Protein AF-A0A1X0FUH2-F1 (afdb_monomer_lite)

pLDDT: mean 91.97, std 10.82, range [34.09, 98.62]

Organism: Mycobacterium mantenii (NCBI:txid560555)

Secondary structure (DSSP, 8-state):
--BGGGHHHHHHHSTT--S--B-SGGGG-SHHHHHHHHHHHTT-HHHHHHHHHHHHHHTTTTS-TT-HHHHHHHHHHHHHHHHHHHSS----PPPTTS----HHHHHHHHHHHHHHHHHHHHHTT----

Sequence (129 aa):
MPIDSFAYPLASTYPGAVTACWATGAGMGPQPSVAVMDAILAGDMDRAKRIPEEMALACETFLPPHAFPVFAHYNLQLERTRIQTAGYCSPGPIRPPYNVLPEDLADGARECGRRWAELVKKFRGRQVR

Structure (mmCIF, N/CA/C/O backbone):
data_AF-A0A1X0FUH2-F1
#
_entry.id   AF-A0A1X0FUH2-F1
#
loop_
_atom_site.group_PDB
_atom_site.id
_atom_site.type_symbol
_atom_site.label_atom_id
_atom_site.label_alt_id
_atom_site.label_comp_id
_atom_site.label_asym_id
_atom_site.label_entity_id
_atom_site.label_seq_id
_atom_site.pdbx_PDB_ins_code
_atom_site.Cartn_x
_atom_site.Cartn_y
_atom_site.Cartn_z
_atom_site.occupancy
_atom_site.B_iso_or_equiv
_atom_site.auth_seq_id
_atom_site.auth_comp_id
_atom_site.auth_asym_id
_atom_site.auth_atom_id
_atom_site.pdbx_PDB_model_num
ATOM 1 N N . MET A 1 1 ? -11.322 13.247 2.902 1.00 84.00 1 MET A N 1
ATOM 2 C CA . MET A 1 1 ? -11.059 11.814 2.653 1.00 84.00 1 MET A CA 1
ATOM 3 C C . MET A 1 1 ? -9.552 11.605 2.490 1.00 84.00 1 MET A C 1
ATOM 5 O O . MET A 1 1 ? -9.016 12.088 1.497 1.00 84.00 1 MET A O 1
ATOM 9 N N . PRO A 1 2 ? -8.856 10.989 3.465 1.00 94.12 2 PRO A N 1
ATOM 10 C CA . PRO A 1 2 ? -7.413 10.728 3.410 1.00 94.12 2 PRO A CA 1
ATOM 11 C C . PRO A 1 2 ? -7.073 9.448 2.626 1.00 94.12 2 PRO A C 1
ATOM 13 O O . PRO A 1 2 ? -7.967 8.674 2.283 1.00 94.12 2 PRO A O 1
ATOM 16 N N . ILE A 1 3 ? -5.781 9.219 2.377 1.00 95.56 3 ILE A N 1
ATOM 17 C CA . ILE A 1 3 ? -5.276 7.881 2.036 1.00 95.56 3 ILE A CA 1
ATOM 18 C C . ILE A 1 3 ? -5.463 6.952 3.247 1.00 95.56 3 ILE A C 1
ATOM 20 O O . ILE A 1 3 ? -5.423 7.424 4.384 1.00 95.56 3 ILE A O 1
ATOM 24 N N . ASP A 1 4 ? -5.675 5.658 3.031 1.00 96.12 4 ASP A N 1
ATOM 25 C CA . ASP A 1 4 ? -5.891 4.654 4.084 1.00 96.12 4 ASP A CA 1
ATOM 26 C C . ASP A 1 4 ? -4.819 4.665 5.190 1.00 96.12 4 ASP A C 1
ATOM 28 O O . ASP A 1 4 ? -5.159 4.661 6.374 1.00 96.12 4 ASP A O 1
ATOM 32 N N . SER A 1 5 ? -3.539 4.799 4.838 1.00 94.19 5 SER A N 1
ATOM 33 C CA . SER A 1 5 ? -2.443 4.925 5.813 1.00 94.19 5 SER A CA 1
ATOM 34 C C . SER A 1 5 ? -2.515 6.190 6.683 1.00 94.19 5 SER A C 1
ATOM 36 O O . SER A 1 5 ? -1.913 6.243 7.754 1.00 94.19 5 SER A O 1
ATOM 38 N N . PHE A 1 6 ? -3.278 7.202 6.262 1.00 95.44 6 PHE A N 1
ATOM 39 C CA . PHE A 1 6 ? -3.476 8.462 6.981 1.00 95.44 6 PHE A CA 1
ATOM 40 C C . PHE A 1 6 ? -4.891 8.601 7.573 1.00 95.44 6 PHE A C 1
ATOM 42 O O . PHE A 1 6 ? -5.249 9.659 8.096 1.00 95.44 6 PHE A O 1
ATOM 49 N N . ALA A 1 7 ? -5.698 7.535 7.539 1.00 95.94 7 ALA A N 1
ATOM 50 C CA . ALA A 1 7 ? -7.038 7.537 8.119 1.00 95.94 7 ALA A CA 1
ATOM 51 C C . ALA A 1 7 ? -7.009 7.676 9.652 1.00 95.94 7 ALA A C 1
ATOM 53 O O . ALA A 1 7 ? -7.715 8.525 10.196 1.00 95.94 7 ALA A O 1
ATOM 54 N N . TYR A 1 8 ? -6.156 6.911 10.345 1.00 96.00 8 TYR A N 1
ATOM 55 C CA . TYR A 1 8 ? -6.041 6.960 11.810 1.00 96.00 8 TYR A CA 1
ATOM 56 C C . TYR A 1 8 ? -5.573 8.319 12.352 1.00 96.00 8 TYR A C 1
ATOM 58 O O . TYR A 1 8 ? -6.245 8.838 13.248 1.00 96.00 8 TYR A O 1
ATOM 66 N N . PRO A 1 9 ? -4.484 8.938 11.844 1.00 95.25 9 PRO A N 1
ATOM 67 C CA . PRO A 1 9 ? -4.062 10.250 12.330 1.00 95.25 9 PRO A CA 1
ATOM 68 C C . PRO A 1 9 ? -5.189 11.282 12.241 1.00 95.25 9 PRO A C 1
ATOM 70 O O . PRO A 1 9 ? -5.469 11.975 13.215 1.00 95.25 9 PRO A O 1
ATOM 73 N N . LEU A 1 10 ? -5.905 11.317 11.112 1.00 95.44 10 LEU A N 1
ATOM 74 C CA . LEU A 1 10 ? -6.994 12.267 10.907 1.00 95.44 10 LEU A CA 1
ATOM 75 C C . LEU A 1 10 ? -8.208 11.971 11.801 1.00 95.44 10 LEU A C 1
ATOM 77 O O . LEU A 1 10 ? -8.775 12.901 12.370 1.00 95.44 10 LEU A O 1
ATOM 81 N N . ALA A 1 11 ? -8.580 10.698 11.969 1.00 95.12 11 ALA A N 1
ATOM 82 C CA . ALA A 1 11 ? -9.667 10.288 12.861 1.00 95.12 11 ALA A CA 1
ATOM 83 C C . ALA A 1 11 ? -9.351 10.574 14.338 1.00 95.12 11 ALA A C 1
ATOM 85 O O . ALA A 1 11 ? -10.251 10.902 15.107 1.00 95.12 11 ALA A O 1
ATOM 86 N N . SER A 1 12 ? -8.075 10.486 14.724 1.00 94.62 12 SER A N 1
ATOM 87 C CA . SER A 1 12 ? -7.614 10.794 16.084 1.00 94.62 12 SER A CA 1
ATOM 88 C C . SER A 1 12 ? -7.661 12.289 16.380 1.00 94.62 12 SER A C 1
ATOM 90 O O . SER A 1 12 ? -8.008 12.685 17.488 1.00 94.62 12 SER A O 1
ATOM 92 N N . THR A 1 13 ? -7.310 13.128 15.400 1.00 95.94 13 THR A N 1
ATOM 93 C CA . THR A 1 13 ? -7.362 14.589 15.548 1.00 95.94 13 THR A CA 1
ATOM 94 C C . THR A 1 13 ? -8.789 15.127 15.450 1.00 95.94 13 THR A C 1
ATOM 96 O O . THR A 1 13 ? -9.142 16.051 16.179 1.00 95.94 13 THR A O 1
ATOM 99 N N . TYR A 1 14 ? -9.617 14.547 14.578 1.00 94.00 14 TYR A N 1
ATOM 100 C CA . TYR A 1 14 ? -10.989 14.990 14.327 1.00 94.00 14 TYR A CA 1
ATOM 101 C C . TYR A 1 14 ? -11.971 13.807 14.406 1.00 94.00 14 TYR A C 1
ATOM 103 O O . TYR A 1 14 ? -12.367 13.255 13.369 1.00 94.00 14 TYR A O 1
ATOM 111 N N . PRO A 1 15 ? -12.386 13.408 15.624 1.00 90.88 15 PRO A N 1
ATOM 112 C CA . PRO A 1 15 ? -13.335 12.316 15.812 1.00 90.88 15 PRO A CA 1
ATOM 113 C C . PRO A 1 15 ? -14.628 12.533 15.014 1.00 90.88 15 PRO A C 1
ATOM 115 O O . PRO A 1 15 ? -15.216 13.612 15.038 1.00 90.88 15 PRO A O 1
ATOM 118 N N . GLY A 1 16 ? -15.061 11.507 14.278 1.00 87.50 16 GLY A N 1
ATOM 119 C CA . GLY A 1 16 ? -16.266 11.547 13.438 1.00 87.50 16 GLY A CA 1
ATOM 120 C C . GLY A 1 16 ? -16.095 12.180 12.049 1.00 87.50 16 GLY A C 1
ATOM 121 O O . GLY A 1 16 ? -16.996 12.054 11.224 1.00 87.50 16 GLY A O 1
ATOM 122 N N . ALA A 1 17 ? -14.953 12.807 11.736 1.00 88.81 17 ALA A N 1
ATOM 123 C CA . ALA A 1 17 ? -14.727 13.428 10.423 1.00 88.81 17 ALA A CA 1
ATOM 124 C C . ALA A 1 17 ? -14.304 12.434 9.321 1.00 88.81 17 ALA A C 1
ATOM 126 O O . ALA A 1 17 ? -14.430 12.729 8.130 1.00 88.81 17 ALA A O 1
ATOM 127 N N . VAL A 1 18 ? -13.774 11.263 9.693 1.00 93.06 18 VAL A N 1
ATOM 128 C CA . VAL A 1 18 ? -13.261 10.257 8.748 1.00 93.06 18 VAL A CA 1
ATOM 129 C C . VAL A 1 18 ? -14.299 9.162 8.523 1.00 93.06 18 VAL A C 1
ATOM 131 O O . VAL A 1 18 ? -14.386 8.210 9.288 1.00 93.06 18 VAL A O 1
ATOM 134 N N . THR A 1 19 ? -15.069 9.290 7.445 1.00 90.56 19 THR A N 1
ATOM 135 C CA . THR A 1 19 ? -16.088 8.305 7.026 1.00 90.56 19 THR A CA 1
ATOM 136 C C . THR A 1 19 ? -15.688 7.501 5.788 1.00 90.56 19 THR A C 1
ATOM 138 O O . THR A 1 19 ? -16.375 6.559 5.407 1.00 90.56 19 THR A O 1
ATOM 141 N N . ALA A 1 20 ? -14.573 7.862 5.151 1.00 93.81 20 ALA A N 1
ATOM 142 C CA . ALA A 1 20 ? -14.044 7.209 3.961 1.00 93.81 20 ALA A CA 1
ATOM 143 C C . ALA A 1 20 ? -12.537 7.463 3.831 1.00 93.81 20 ALA A C 1
ATOM 145 O O . ALA A 1 20 ? -12.032 8.477 4.323 1.00 93.81 20 ALA A O 1
ATOM 146 N N . CYS A 1 21 ? -11.847 6.600 3.086 1.00 96.38 21 CYS A N 1
ATOM 147 C CA . CYS A 1 21 ? -10.470 6.787 2.636 1.00 96.38 21 CYS A CA 1
ATOM 148 C C . CYS A 1 21 ? -10.309 6.330 1.178 1.00 96.38 21 CYS A C 1
ATOM 150 O O . CYS A 1 21 ? -11.138 5.583 0.659 1.00 96.38 21 CYS A O 1
ATOM 152 N N . TRP A 1 22 ? -9.225 6.742 0.522 1.00 97.50 22 TRP A N 1
ATOM 153 C CA . TRP A 1 22 ? -8.788 6.155 -0.748 1.00 97.50 22 TRP A CA 1
ATOM 154 C C . TRP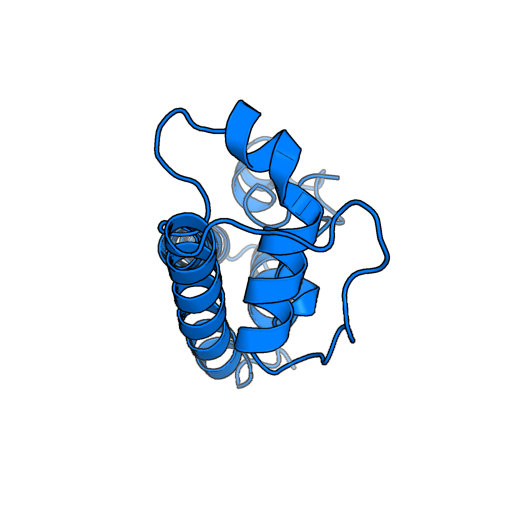 A 1 22 ? -7.587 5.228 -0.525 1.00 97.50 22 TRP A C 1
ATOM 156 O O . TRP A 1 22 ? -6.800 5.445 0.392 1.00 97.50 22 TRP A O 1
ATOM 166 N N . ALA A 1 23 ? -7.441 4.185 -1.347 1.00 96.56 23 ALA A N 1
ATOM 167 C CA . ALA A 1 23 ? -6.385 3.186 -1.185 1.00 96.56 23 ALA A CA 1
ATOM 168 C C .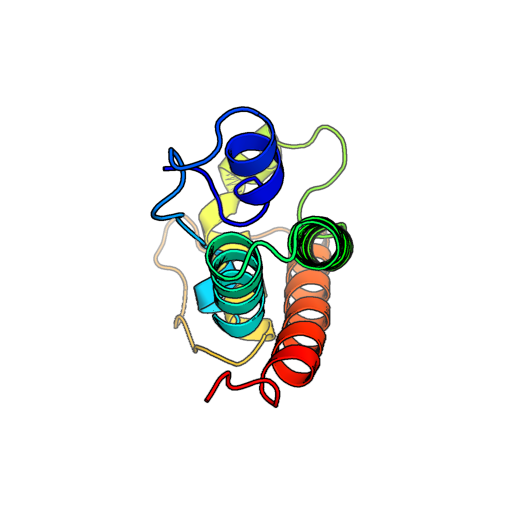 ALA A 1 23 ? -5.912 2.642 -2.539 1.00 96.56 23 ALA A C 1
ATOM 170 O O . ALA A 1 23 ? -6.638 1.906 -3.205 1.00 96.56 23 ALA A O 1
ATOM 171 N N . THR A 1 24 ? -4.672 2.941 -2.934 1.00 94.69 24 THR A N 1
ATOM 172 C CA . THR A 1 24 ? -4.037 2.261 -4.083 1.00 94.69 24 THR A CA 1
ATOM 173 C C . THR A 1 24 ? -3.646 0.828 -3.728 1.00 94.69 24 THR A C 1
ATOM 175 O O . THR A 1 24 ? -3.755 -0.072 -4.560 1.00 94.69 24 THR A O 1
ATOM 178 N N . GLY A 1 25 ? -3.280 0.592 -2.461 1.00 95.50 25 GLY A N 1
ATOM 179 C CA . GLY A 1 25 ? -2.939 -0.731 -1.934 1.00 95.50 25 GLY A CA 1
ATOM 180 C C . GLY A 1 25 ? -4.060 -1.765 -2.067 1.00 95.50 25 GLY A C 1
ATOM 181 O O . GLY A 1 25 ? -3.779 -2.955 -2.158 1.00 95.50 25 GLY A O 1
ATOM 182 N N . ALA A 1 26 ? -5.318 -1.334 -2.207 1.00 96.94 26 ALA A N 1
ATOM 183 C CA . ALA A 1 26 ? -6.441 -2.231 -2.462 1.00 96.94 26 ALA A CA 1
ATOM 184 C C . ALA A 1 26 ? -6.284 -3.054 -3.756 1.00 96.94 26 ALA A C 1
ATOM 186 O O . ALA A 1 26 ? -6.794 -4.172 -3.826 1.00 96.94 26 ALA A O 1
ATOM 187 N N . GLY A 1 27 ? -5.520 -2.568 -4.746 1.00 96.81 27 GLY A N 1
ATOM 188 C CA . GLY A 1 27 ? -5.164 -3.343 -5.941 1.00 96.81 27 GLY A CA 1
ATOM 189 C C . GLY A 1 27 ? -4.288 -4.570 -5.647 1.00 96.81 27 GLY A C 1
ATOM 190 O O . GLY A 1 27 ? -4.316 -5.538 -6.401 1.00 96.81 27 GLY A O 1
ATOM 191 N N . MET A 1 28 ? -3.556 -4.564 -4.530 1.00 97.81 28 MET A N 1
ATOM 192 C CA . MET A 1 28 ? -2.789 -5.705 -4.010 1.00 97.81 28 MET A CA 1
ATOM 193 C C . MET A 1 28 ? -3.601 -6.575 -3.035 1.00 97.81 28 MET A C 1
ATOM 195 O O . MET A 1 28 ? -3.100 -7.590 -2.557 1.00 97.81 28 MET A O 1
ATOM 199 N N . GLY A 1 29 ? -4.844 -6.186 -2.744 1.00 97.75 29 GLY A N 1
ATOM 200 C CA . GLY A 1 29 ? -5.744 -6.811 -1.781 1.00 97.75 29 GLY A CA 1
ATOM 201 C C . GLY A 1 29 ? -6.249 -5.783 -0.758 1.00 97.75 29 GLY A C 1
ATOM 202 O O . GLY A 1 29 ? -5.430 -5.142 -0.096 1.00 97.75 29 GLY A O 1
ATOM 203 N N . PRO A 1 30 ? -7.576 -5.604 -0.605 1.00 97.38 30 PRO A N 1
ATOM 204 C CA . PRO A 1 30 ? -8.164 -4.519 0.191 1.00 97.38 30 PRO A CA 1
ATOM 205 C C . PRO A 1 30 ? -8.159 -4.757 1.707 1.00 97.38 30 PRO A C 1
ATOM 207 O O . PRO A 1 30 ? -8.506 -3.856 2.465 1.00 97.38 30 PRO A O 1
ATOM 210 N N . GLN A 1 31 ? -7.808 -5.958 2.167 1.00 97.75 31 GLN A N 1
ATOM 211 C CA . GLN A 1 31 ? -7.985 -6.386 3.557 1.00 97.75 31 GLN A CA 1
ATOM 212 C C . GLN A 1 31 ? -7.289 -5.468 4.580 1.00 97.75 31 GLN A C 1
ATOM 214 O O . GLN A 1 31 ? -7.930 -5.161 5.584 1.00 97.75 31 GLN A O 1
ATOM 219 N N . PRO A 1 32 ? -6.045 -4.983 4.365 1.00 97.44 32 PRO A N 1
ATOM 220 C CA . PRO A 1 32 ? -5.423 -4.034 5.289 1.00 97.44 32 PRO A CA 1
ATOM 221 C C . PRO A 1 32 ? -6.194 -2.709 5.372 1.00 97.44 32 PRO A C 1
ATOM 223 O O . PRO A 1 32 ? -6.500 -2.255 6.470 1.00 97.44 32 PRO A O 1
ATOM 226 N N . SER A 1 33 ? -6.585 -2.133 4.229 1.00 97.06 33 SER A N 1
ATOM 227 C CA . SER A 1 33 ? -7.324 -0.864 4.162 1.00 97.06 33 SER A CA 1
ATOM 228 C C . SER A 1 33 ? -8.695 -0.962 4.841 1.00 97.06 33 SER A C 1
ATOM 230 O O . SER A 1 33 ? -9.071 -0.082 5.615 1.00 97.06 33 SER A O 1
ATOM 232 N N . VAL A 1 34 ? -9.420 -2.063 4.608 1.00 97.06 34 VAL A N 1
ATOM 233 C CA . VAL A 1 34 ? -10.694 -2.352 5.289 1.00 97.06 34 VAL A CA 1
ATOM 234 C C . VAL A 1 34 ? -10.476 -2.480 6.795 1.00 97.06 34 VAL A C 1
ATOM 236 O O . VAL A 1 34 ? -11.198 -1.862 7.569 1.00 97.06 34 VAL A O 1
ATOM 239 N N . ALA A 1 35 ? -9.432 -3.193 7.227 1.00 97.00 35 ALA A N 1
ATOM 240 C CA . ALA A 1 35 ? -9.154 -3.393 8.644 1.00 97.00 35 ALA A CA 1
ATOM 241 C C . ALA A 1 35 ? -8.837 -2.087 9.401 1.00 97.00 35 ALA A C 1
ATOM 243 O O . ALA A 1 35 ? -9.155 -2.006 10.589 1.00 97.00 35 ALA A O 1
ATOM 244 N N . VAL A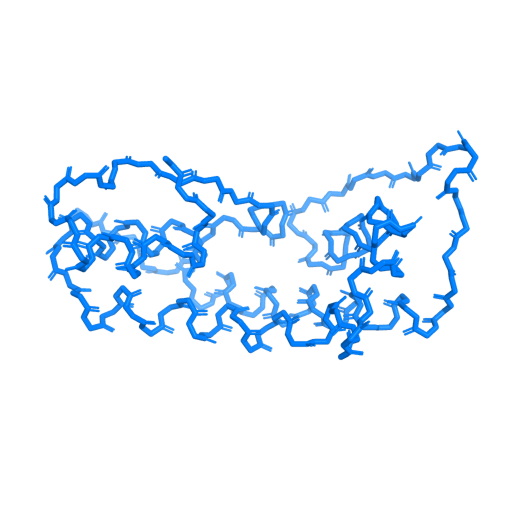 1 36 ? -8.226 -1.085 8.749 1.00 96.50 36 VAL A N 1
ATOM 245 C CA . VAL A 1 36 ? -8.041 0.259 9.334 1.00 96.50 36 VAL A CA 1
ATOM 246 C C . VAL A 1 36 ? -9.393 0.935 9.544 1.00 96.50 36 VAL A C 1
ATOM 248 O O . VAL A 1 36 ? -9.672 1.415 10.640 1.00 96.50 36 VAL A O 1
ATOM 251 N N . MET A 1 37 ? -10.236 0.960 8.509 1.00 96.50 37 MET A N 1
ATOM 252 C CA . MET A 1 37 ? -11.540 1.623 8.575 1.00 96.50 37 MET A CA 1
ATOM 253 C C . MET A 1 37 ? -12.473 0.948 9.584 1.00 96.50 37 MET A C 1
ATOM 255 O O . MET A 1 37 ? -13.100 1.648 10.374 1.00 96.50 37 MET A O 1
ATOM 259 N N . ASP A 1 38 ? -12.493 -0.385 9.642 1.00 95.56 38 ASP A N 1
ATOM 260 C CA . ASP A 1 38 ? -13.253 -1.136 10.647 1.00 95.56 38 ASP A CA 1
ATOM 261 C C . ASP A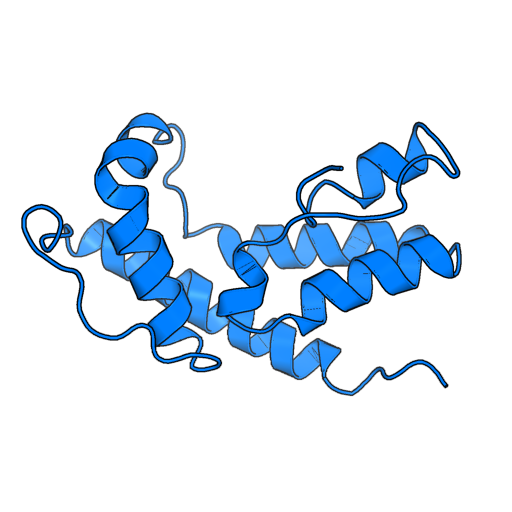 1 38 ? -12.806 -0.787 12.071 1.00 95.56 38 ASP A C 1
ATOM 263 O O . ASP A 1 38 ? -13.637 -0.601 12.956 1.00 95.56 38 ASP A O 1
ATOM 267 N N . ALA A 1 39 ? -11.493 -0.666 12.305 1.00 95.38 39 ALA A N 1
ATOM 268 C CA . ALA A 1 39 ? -10.965 -0.293 13.615 1.00 95.38 39 ALA A CA 1
ATOM 269 C C . ALA A 1 39 ? -11.368 1.137 14.013 1.00 95.38 39 ALA A C 1
ATOM 271 O O . ALA A 1 39 ? -11.753 1.360 15.159 1.00 95.38 39 ALA A O 1
ATOM 272 N N . ILE A 1 40 ? -11.345 2.084 13.067 1.00 95.19 40 ILE A N 1
ATOM 273 C CA . ILE A 1 40 ? -11.807 3.464 13.293 1.00 95.19 40 ILE A CA 1
ATOM 274 C C . ILE A 1 40 ? -13.304 3.484 13.625 1.00 95.19 40 ILE A C 1
ATOM 276 O O . ILE A 1 40 ? -13.701 4.112 14.604 1.00 95.19 40 ILE A O 1
ATOM 280 N N . LEU A 1 41 ? -14.133 2.779 12.850 1.00 93.12 41 LEU A N 1
ATOM 281 C CA . LEU A 1 41 ? -15.584 2.725 13.059 1.00 93.12 41 LEU A CA 1
ATOM 282 C C . LEU A 1 41 ? -15.964 2.036 14.378 1.00 93.12 41 LEU A C 1
ATOM 284 O O . LEU A 1 41 ? -16.934 2.435 15.016 1.00 93.12 41 LEU A O 1
ATOM 288 N N . ALA A 1 42 ? -15.187 1.039 14.807 1.00 93.38 42 ALA A N 1
ATOM 289 C CA . ALA A 1 42 ? -15.360 0.368 16.093 1.00 93.38 42 ALA A CA 1
ATOM 290 C C . ALA A 1 42 ? -14.805 1.165 17.292 1.00 93.38 42 ALA A C 1
ATOM 292 O O . ALA A 1 42 ? -14.981 0.743 18.433 1.00 93.38 42 ALA A O 1
ATOM 293 N N . GLY A 1 43 ? -14.107 2.284 17.057 1.00 93.56 43 GLY A N 1
ATOM 294 C CA . GLY A 1 43 ? -13.426 3.051 18.105 1.00 93.56 43 GLY A CA 1
ATOM 295 C C . GLY A 1 43 ? -12.177 2.372 18.689 1.00 93.56 43 GLY A C 1
ATOM 296 O O . GLY A 1 43 ? -11.655 2.828 19.705 1.00 93.56 43 GLY A O 1
ATOM 297 N N . ASP A 1 44 ? -11.668 1.305 18.062 1.00 95.75 44 ASP A N 1
ATOM 298 C CA . ASP A 1 44 ? -10.439 0.600 18.461 1.00 95.75 44 ASP A CA 1
ATOM 299 C C . ASP A 1 44 ? -9.208 1.363 17.941 1.00 95.75 44 ASP A C 1
ATOM 301 O O . ASP A 1 44 ? -8.556 0.981 16.964 1.00 95.75 44 ASP A O 1
ATOM 305 N N . MET A 1 45 ? -8.915 2.496 18.585 1.00 94.50 45 MET A N 1
ATOM 306 C CA . MET A 1 45 ? -7.863 3.424 18.156 1.00 94.50 45 MET A CA 1
ATOM 307 C C . MET A 1 45 ? -6.459 2.810 18.233 1.00 94.50 45 MET A C 1
ATOM 309 O O . MET A 1 45 ? -5.608 3.108 17.396 1.00 94.50 45 MET A O 1
ATOM 313 N N . ASP A 1 46 ? -6.232 1.884 19.164 1.00 96.81 46 ASP A N 1
ATOM 314 C CA . ASP A 1 46 ? -4.976 1.141 19.268 1.00 96.81 46 ASP A CA 1
ATOM 315 C C . ASP A 1 46 ? -4.740 0.259 18.040 1.00 96.81 46 ASP A C 1
ATOM 317 O O . ASP A 1 46 ? -3.637 0.203 17.487 1.00 96.81 46 ASP A O 1
ATOM 321 N N . ARG A 1 47 ? -5.778 -0.444 17.577 1.00 96.06 47 ARG A N 1
ATOM 322 C CA . ARG A 1 47 ? -5.702 -1.220 16.339 1.00 96.06 47 ARG A CA 1
ATOM 323 C C . ARG A 1 47 ? -5.632 -0.316 15.113 1.00 96.06 47 ARG A C 1
ATOM 325 O O . ARG A 1 47 ? -4.841 -0.612 14.217 1.00 96.06 47 ARG A O 1
ATOM 332 N N . ALA A 1 48 ? -6.403 0.769 15.084 1.00 96.12 48 ALA A N 1
ATOM 333 C CA . ALA A 1 48 ? -6.391 1.738 13.992 1.00 96.12 48 ALA A CA 1
ATOM 334 C C . ALA A 1 48 ? -5.011 2.392 13.814 1.00 96.12 48 ALA A C 1
ATOM 336 O O . ALA A 1 48 ? -4.637 2.693 12.686 1.00 96.12 48 ALA A O 1
ATOM 337 N N . LYS A 1 49 ? -4.228 2.539 14.891 1.00 97.31 49 LYS A N 1
ATOM 338 C CA . LYS A 1 49 ? -2.836 3.002 14.843 1.00 97.31 49 LYS A CA 1
ATOM 339 C C . LYS A 1 49 ? -1.865 1.963 14.280 1.00 97.31 49 LYS A C 1
ATOM 341 O O . LYS A 1 49 ? -1.041 2.293 13.433 1.00 97.31 49 LYS A O 1
ATOM 346 N N . ARG A 1 50 ? -1.952 0.714 14.749 1.00 97.56 50 ARG A N 1
ATOM 347 C CA . ARG A 1 50 ? -0.980 -0.340 14.400 1.00 97.56 50 ARG A CA 1
ATOM 348 C C . ARG A 1 50 ? -1.051 -0.768 12.937 1.00 97.56 50 ARG A C 1
ATOM 350 O O . ARG A 1 50 ? -0.027 -1.062 12.334 1.00 97.56 50 ARG A O 1
ATOM 357 N N . ILE A 1 51 ? -2.250 -0.837 12.357 1.00 97.19 51 ILE A N 1
ATOM 358 C CA . ILE A 1 51 ? -2.406 -1.359 10.990 1.00 97.19 51 ILE A CA 1
ATOM 359 C C . ILE A 1 51 ? -1.673 -0.476 9.954 1.00 97.19 51 ILE A C 1
ATOM 361 O O . ILE A 1 51 ? -0.912 -1.033 9.162 1.00 97.19 51 ILE A O 1
ATOM 365 N N . PRO A 1 52 ? -1.800 0.867 9.964 1.00 96.12 52 PRO A N 1
ATOM 366 C CA . PRO A 1 52 ? -1.012 1.740 9.095 1.00 96.12 52 PRO A CA 1
ATOM 367 C C . PRO A 1 52 ? 0.505 1.633 9.285 1.00 96.12 52 PRO A C 1
ATOM 369 O O . PRO A 1 52 ? 1.235 1.760 8.306 1.00 96.12 52 PRO A O 1
ATOM 372 N N . GLU A 1 53 ? 0.992 1.370 10.502 1.00 96.44 53 GLU A N 1
ATOM 373 C CA . GLU A 1 53 ? 2.425 1.144 10.760 1.00 96.44 53 GLU A CA 1
ATOM 374 C C . GLU A 1 53 ? 2.916 -0.128 10.045 1.00 96.44 53 GLU A C 1
ATOM 376 O O . GLU A 1 53 ? 3.956 -0.119 9.385 1.00 96.44 53 GLU A O 1
ATOM 381 N N . GLU A 1 54 ? 2.127 -1.206 10.082 1.00 96.94 54 GLU A N 1
ATOM 382 C CA . GLU A 1 54 ? 2.420 -2.431 9.329 1.00 96.94 54 GLU A CA 1
ATOM 383 C C . GLU A 1 54 ? 2.350 -2.214 7.809 1.00 96.94 54 GLU A C 1
ATOM 385 O O . GLU A 1 54 ? 3.195 -2.719 7.066 1.00 96.94 54 GLU A O 1
ATOM 390 N N . MET A 1 55 ? 1.370 -1.438 7.334 1.00 97.00 55 MET A N 1
ATOM 391 C CA . MET A 1 55 ? 1.256 -1.062 5.919 1.00 97.00 55 MET A CA 1
ATOM 392 C C . MET A 1 55 ? 2.463 -0.240 5.455 1.00 97.00 55 MET A C 1
ATOM 394 O O . MET A 1 55 ? 2.957 -0.453 4.347 1.00 97.00 55 MET A O 1
ATOM 398 N N . ALA A 1 56 ? 2.955 0.677 6.294 1.00 94.69 56 ALA A N 1
ATOM 399 C CA . ALA A 1 56 ? 4.141 1.477 6.011 1.00 94.69 56 ALA A CA 1
ATOM 400 C C . ALA A 1 56 ? 5.392 0.595 5.909 1.00 94.69 56 ALA A C 1
ATOM 402 O O . ALA A 1 56 ? 6.146 0.730 4.949 1.00 94.69 56 ALA A O 1
ATOM 403 N N . LEU A 1 57 ? 5.562 -0.366 6.822 1.00 95.25 57 LEU A N 1
ATOM 404 C CA . LEU A 1 57 ? 6.668 -1.328 6.778 1.00 95.25 57 LEU A CA 1
ATOM 405 C C . LEU A 1 57 ? 6.622 -2.221 5.525 1.00 95.25 57 LEU A C 1
ATOM 407 O O . LEU A 1 57 ? 7.652 -2.512 4.911 1.00 95.25 57 LEU A O 1
ATOM 411 N N . ALA A 1 58 ? 5.425 -2.634 5.100 1.00 96.25 58 ALA A N 1
ATOM 412 C CA . ALA A 1 58 ? 5.257 -3.364 3.846 1.00 96.25 58 ALA A CA 1
ATOM 413 C C . ALA A 1 58 ? 5.617 -2.510 2.619 1.00 96.25 58 ALA A C 1
ATOM 415 O O . ALA A 1 58 ? 6.143 -3.042 1.644 1.00 96.25 58 ALA A O 1
ATOM 416 N N . CYS A 1 59 ? 5.379 -1.197 2.676 1.00 94.50 59 CYS A N 1
ATOM 417 C CA . CYS A 1 59 ? 5.679 -0.254 1.597 1.00 94.50 59 CYS A CA 1
ATOM 418 C C . CYS A 1 59 ? 7.085 0.365 1.664 1.00 94.50 59 CYS A C 1
ATOM 420 O O . CYS A 1 59 ? 7.417 1.164 0.793 1.00 94.50 59 CYS A O 1
ATOM 422 N N . GLU A 1 60 ? 7.913 0.023 2.652 1.00 92.56 60 GLU A N 1
ATOM 423 C CA . GLU A 1 60 ? 9.215 0.667 2.892 1.00 92.56 60 GLU A CA 1
ATOM 424 C C . GLU A 1 60 ? 10.134 0.631 1.659 1.00 92.56 60 GLU A C 1
ATOM 426 O O . GLU A 1 60 ? 10.812 1.605 1.350 1.00 92.56 60 GLU A O 1
ATOM 431 N N . THR A 1 61 ? 10.107 -0.468 0.902 1.00 91.31 61 THR A N 1
ATOM 432 C CA . THR A 1 61 ? 10.938 -0.652 -0.298 1.00 91.31 61 THR A CA 1
ATOM 433 C C . THR A 1 61 ? 10.353 -0.019 -1.557 1.00 91.31 61 THR A C 1
ATOM 435 O O . THR A 1 61 ? 10.978 -0.064 -2.612 1.00 91.31 61 THR A O 1
ATOM 438 N N . PHE A 1 62 ? 9.134 0.522 -1.488 1.00 89.44 62 PHE A N 1
ATOM 439 C CA . PHE A 1 62 ? 8.409 1.017 -2.657 1.00 89.44 62 PHE A CA 1
ATOM 440 C C . PHE A 1 62 ? 8.918 2.376 -3.143 1.00 89.44 62 PHE A C 1
ATOM 442 O O . PHE A 1 62 ? 8.883 2.661 -4.338 1.00 89.44 62 PHE A O 1
ATOM 449 N N . LEU A 1 63 ? 9.382 3.214 -2.214 1.00 81.50 63 LEU A N 1
ATOM 450 C CA . LEU A 1 63 ? 9.907 4.544 -2.489 1.00 81.50 63 LEU A CA 1
ATOM 451 C C . LEU A 1 63 ? 11.344 4.621 -1.970 1.00 81.50 63 LEU A C 1
ATOM 453 O O . LEU A 1 63 ? 11.542 4.546 -0.758 1.00 81.50 63 LEU A O 1
ATOM 457 N N . PRO A 1 64 ? 12.353 4.818 -2.835 1.00 66.19 64 PRO A N 1
ATOM 458 C CA . PRO A 1 64 ? 13.692 5.114 -2.355 1.00 66.19 64 PRO A CA 1
ATOM 459 C C . PRO A 1 64 ? 13.684 6.420 -1.527 1.00 66.19 64 PRO A C 1
ATOM 461 O O . PRO A 1 64 ? 12.937 7.354 -1.857 1.00 66.19 64 PRO A O 1
ATOM 464 N N . PRO A 1 65 ? 14.506 6.534 -0.468 1.00 59.78 65 PRO A N 1
ATOM 465 C CA . PRO A 1 65 ? 14.622 7.767 0.309 1.00 59.78 65 PRO A CA 1
ATOM 466 C C . PRO A 1 65 ? 14.936 8.972 -0.592 1.00 59.78 65 PRO A C 1
ATOM 468 O O . PRO A 1 65 ? 15.784 8.889 -1.476 1.00 59.78 65 PRO A O 1
ATOM 471 N N . HIS A 1 66 ? 14.245 10.097 -0.377 1.00 58.28 66 HIS A N 1
ATOM 472 C CA . HIS A 1 66 ? 14.384 11.348 -1.150 1.00 58.28 66 HIS A CA 1
ATOM 473 C C . HIS A 1 66 ? 14.012 11.270 -2.646 1.00 58.28 66 HIS A C 1
ATOM 475 O O . HIS A 1 66 ? 14.275 12.209 -3.395 1.00 58.28 66 HIS A O 1
ATOM 481 N N . ALA A 1 67 ? 13.341 10.201 -3.084 1.00 71.00 67 ALA A N 1
ATOM 482 C CA . ALA A 1 67 ? 13.108 9.927 -4.499 1.00 71.00 67 ALA A CA 1
ATOM 483 C C . ALA A 1 67 ? 11.653 10.137 -4.959 1.00 71.00 67 ALA A C 1
ATOM 485 O O . ALA A 1 67 ? 11.237 9.545 -5.951 1.00 71.00 67 ALA A O 1
ATOM 486 N N . PHE A 1 68 ? 10.861 10.994 -4.298 1.00 79.00 68 PHE A N 1
ATOM 487 C CA . PHE A 1 68 ? 9.493 11.280 -4.766 1.00 79.00 68 PHE A CA 1
ATOM 488 C C . PHE A 1 68 ? 9.439 11.790 -6.225 1.00 79.00 68 PHE A C 1
ATOM 490 O O . PHE A 1 68 ? 8.566 11.342 -6.968 1.00 79.00 68 PHE A O 1
ATOM 497 N N . PRO A 1 69 ? 10.386 12.629 -6.702 1.00 84.88 69 PRO A N 1
ATOM 498 C CA . PRO A 1 69 ? 10.468 12.966 -8.125 1.00 84.88 69 PRO A CA 1
ATOM 499 C C . PRO A 1 69 ? 10.723 11.748 -9.025 1.00 84.88 69 PRO A C 1
ATOM 501 O O . PRO A 1 69 ? 10.115 11.628 -10.083 1.00 84.88 69 PRO A O 1
ATOM 504 N N . VAL A 1 70 ? 11.568 10.805 -8.593 1.00 86.44 70 VAL A N 1
ATOM 505 C CA . VAL A 1 70 ? 11.823 9.554 -9.331 1.00 86.44 70 VAL A CA 1
ATOM 506 C C . VAL A 1 70 ? 10.559 8.701 -9.371 1.00 86.44 70 VAL A C 1
ATOM 508 O O . VAL A 1 70 ? 10.166 8.237 -10.437 1.00 86.44 70 VAL A O 1
ATOM 511 N N . PHE A 1 71 ? 9.867 8.556 -8.240 1.00 88.00 71 PHE A N 1
ATOM 512 C CA . PHE A 1 71 ? 8.575 7.881 -8.194 1.00 88.00 71 PHE A CA 1
ATOM 513 C C . PHE A 1 71 ? 7.577 8.510 -9.164 1.00 88.00 71 PHE A C 1
ATOM 515 O O . PHE A 1 71 ? 6.916 7.782 -9.893 1.00 88.00 71 PHE A O 1
ATOM 522 N N . ALA A 1 72 ? 7.496 9.841 -9.235 1.00 89.69 72 ALA A N 1
ATOM 523 C CA . ALA A 1 72 ? 6.578 10.522 -10.144 1.00 89.69 72 ALA A CA 1
ATOM 524 C C . ALA A 1 72 ? 6.832 10.178 -11.626 1.00 89.69 72 ALA A C 1
ATOM 526 O O . ALA A 1 72 ? 5.876 10.085 -12.392 1.00 89.69 72 ALA A O 1
ATOM 527 N N . HIS A 1 73 ? 8.086 9.927 -12.022 1.00 90.94 73 HIS A N 1
ATOM 528 C CA . HIS A 1 73 ? 8.430 9.487 -13.381 1.00 90.94 73 HIS A CA 1
ATOM 529 C C . HIS A 1 73 ? 8.071 8.022 -13.675 1.00 90.94 73 HIS A C 1
ATOM 531 O O . HIS A 1 73 ? 7.839 7.677 -14.835 1.00 90.94 73 HIS A O 1
ATOM 537 N N . TYR A 1 74 ? 8.025 7.171 -12.647 1.00 93.12 74 TYR A N 1
ATOM 538 C CA . TYR A 1 74 ? 7.839 5.722 -12.781 1.00 93.12 74 TYR A CA 1
ATOM 539 C C . TYR A 1 74 ? 6.579 5.196 -12.078 1.00 93.12 74 TYR A C 1
ATOM 541 O O . TYR A 1 74 ? 6.451 3.990 -11.864 1.00 93.12 74 TYR A O 1
ATOM 549 N N . ASN A 1 75 ? 5.647 6.075 -11.693 1.00 93.31 75 ASN A N 1
ATOM 550 C CA . ASN A 1 75 ? 4.542 5.731 -10.796 1.00 93.31 75 ASN A CA 1
ATOM 551 C C . ASN A 1 75 ? 3.688 4.581 -11.344 1.00 93.31 75 ASN A C 1
ATOM 553 O O . ASN A 1 75 ? 3.410 3.625 -10.627 1.00 93.31 75 ASN A O 1
ATOM 557 N N . LEU A 1 76 ? 3.335 4.634 -12.628 1.00 95.56 76 LEU A N 1
ATOM 558 C CA . LEU A 1 76 ? 2.532 3.641 -13.324 1.00 95.56 76 LEU A CA 1
ATOM 559 C C . LEU A 1 76 ? 3.236 2.283 -13.326 1.00 95.56 76 LEU A C 1
ATOM 561 O O . LEU A 1 76 ? 2.613 1.257 -13.053 1.00 95.56 76 LEU A O 1
ATOM 565 N N . GLN A 1 77 ? 4.536 2.280 -13.613 1.00 95.94 77 GLN A N 1
ATOM 566 C CA . GLN A 1 77 ? 5.355 1.079 -13.679 1.00 95.94 77 GLN A CA 1
ATOM 567 C C . GLN A 1 77 ? 5.540 0.432 -12.311 1.00 95.94 77 GLN A C 1
ATOM 569 O O . GLN A 1 77 ? 5.374 -0.783 -12.174 1.00 95.94 77 GLN A O 1
ATOM 574 N N . LEU A 1 78 ? 5.833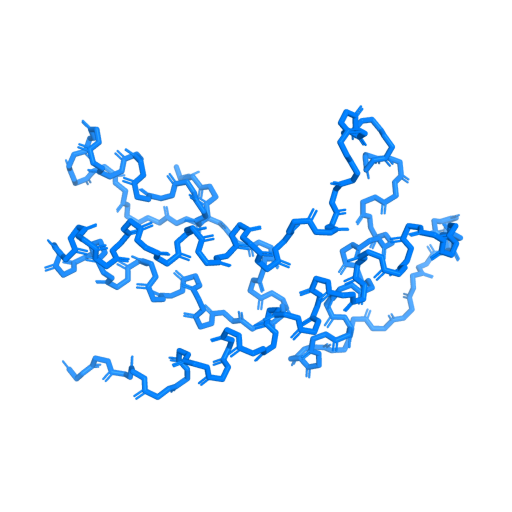 1.243 -11.301 1.00 95.56 78 LEU A N 1
ATOM 575 C CA . LEU A 1 78 ? 6.001 0.813 -9.920 1.00 95.56 78 LEU A CA 1
ATOM 576 C C . LEU A 1 78 ? 4.692 0.246 -9.360 1.00 95.56 78 LEU A C 1
ATOM 578 O O . LEU A 1 78 ? 4.670 -0.883 -8.865 1.00 95.56 78 LEU A O 1
ATOM 582 N N . GLU A 1 79 ? 3.589 0.982 -9.510 1.00 95.81 79 GLU A N 1
ATOM 583 C CA . GLU A 1 79 ? 2.255 0.569 -9.065 1.00 95.81 79 GLU A CA 1
ATOM 584 C C . GLU A 1 79 ? 1.824 -0.743 -9.724 1.00 95.81 79 GLU A C 1
ATOM 586 O O . GLU A 1 79 ? 1.494 -1.717 -9.044 1.00 95.81 79 GLU A O 1
ATOM 591 N N . ARG A 1 80 ? 1.912 -0.822 -11.057 1.00 96.62 80 ARG A N 1
ATOM 592 C CA . ARG A 1 80 ? 1.586 -2.045 -11.797 1.00 96.62 80 ARG A CA 1
ATOM 593 C C . ARG A 1 80 ? 2.433 -3.224 -11.323 1.00 96.62 80 ARG A C 1
ATOM 595 O O . ARG A 1 80 ? 1.909 -4.331 -11.199 1.00 96.62 80 ARG A O 1
ATOM 602 N N . THR A 1 81 ? 3.727 -3.013 -11.082 1.00 96.88 81 THR A N 1
ATOM 603 C CA . THR A 1 81 ? 4.662 -4.072 -10.672 1.00 96.88 81 THR A CA 1
ATOM 604 C C . THR A 1 81 ? 4.312 -4.633 -9.300 1.00 96.88 81 THR A C 1
ATOM 606 O O . THR A 1 81 ? 4.200 -5.855 -9.166 1.00 96.88 81 THR A O 1
ATOM 609 N N . ARG A 1 82 ? 4.059 -3.781 -8.298 1.00 97.44 82 ARG A N 1
ATOM 610 C CA . ARG A 1 82 ? 3.655 -4.262 -6.967 1.00 97.44 82 ARG A CA 1
ATOM 611 C C . ARG A 1 82 ? 2.284 -4.942 -6.986 1.00 97.44 82 ARG A C 1
ATOM 613 O O . ARG A 1 82 ? 2.132 -5.998 -6.379 1.00 97.44 82 ARG A O 1
ATOM 620 N N . ILE A 1 83 ? 1.327 -4.412 -7.760 1.00 98.19 83 ILE A N 1
ATOM 621 C CA . ILE A 1 83 ? -0.020 -4.986 -7.920 1.00 98.19 83 ILE A CA 1
ATOM 622 C C . ILE A 1 83 ? 0.057 -6.383 -8.537 1.00 98.19 83 ILE A C 1
ATOM 624 O O . ILE A 1 83 ? -0.481 -7.333 -7.973 1.00 98.19 83 ILE A O 1
ATOM 628 N N . GLN A 1 84 ? 0.773 -6.525 -9.656 1.00 97.94 84 GLN A N 1
ATOM 629 C CA . GLN A 1 84 ? 0.967 -7.819 -10.310 1.00 97.94 84 GLN A CA 1
ATOM 630 C C . GLN A 1 84 ? 1.672 -8.822 -9.385 1.00 97.94 84 GLN A C 1
ATOM 632 O O . GLN A 1 84 ? 1.335 -10.003 -9.400 1.00 97.94 84 GLN A O 1
ATOM 637 N N . THR A 1 85 ? 2.644 -8.365 -8.591 1.00 98.25 85 THR A N 1
ATOM 638 C CA . THR A 1 85 ? 3.430 -9.233 -7.701 1.00 98.25 85 THR A CA 1
ATOM 639 C C . THR A 1 85 ? 2.630 -9.715 -6.495 1.00 98.25 85 THR A C 1
ATOM 641 O O . THR A 1 85 ? 2.778 -10.863 -6.088 1.00 98.25 85 THR A O 1
ATOM 644 N N . ALA A 1 86 ? 1.761 -8.868 -5.939 1.00 98.25 86 ALA A N 1
ATOM 645 C CA . ALA A 1 86 ? 0.896 -9.244 -4.823 1.00 98.25 86 ALA A CA 1
ATOM 646 C C . ALA A 1 86 ? -0.125 -10.335 -5.196 1.00 98.25 86 ALA A C 1
ATOM 648 O O . ALA A 1 86 ? -0.632 -11.037 -4.323 1.00 98.25 86 ALA A O 1
ATOM 649 N N . GLY A 1 87 ? -0.439 -10.483 -6.488 1.00 97.56 87 GLY A N 1
ATOM 650 C CA . GLY A 1 87 ? -1.237 -11.593 -7.013 1.00 97.56 87 GLY A CA 1
ATOM 651 C C . GLY A 1 87 ? -2.741 -11.510 -6.733 1.00 97.56 87 GLY A C 1
ATOM 652 O O . GLY A 1 87 ? -3.471 -12.423 -7.109 1.00 97.56 87 GLY A O 1
ATOM 653 N N . TYR A 1 88 ? -3.226 -10.435 -6.106 1.00 97.25 88 TYR A N 1
ATOM 654 C CA . TYR A 1 88 ? -4.663 -10.211 -5.913 1.00 97.25 88 TYR A CA 1
ATOM 655 C C . TYR A 1 88 ? -5.375 -9.856 -7.228 1.00 97.25 88 TYR A C 1
ATOM 657 O O . TYR A 1 88 ? -6.437 -10.400 -7.523 1.00 97.25 88 TYR A O 1
ATOM 665 N N . CYS A 1 89 ? -4.756 -8.989 -8.034 1.00 93.31 89 CYS A N 1
ATOM 666 C CA . CYS A 1 89 ? -5.216 -8.583 -9.361 1.00 93.31 89 CYS A CA 1
ATOM 667 C C . CYS A 1 89 ? -4.114 -8.820 -10.406 1.00 93.31 89 CYS A C 1
ATOM 669 O O . CYS A 1 89 ? -2.928 -8.748 -10.088 1.00 93.31 89 CYS A O 1
ATOM 671 N N . SER A 1 90 ? -4.492 -9.025 -11.675 1.00 94.00 90 SER A N 1
ATOM 672 C CA . SER A 1 90 ? -3.544 -9.084 -12.800 1.00 94.00 90 SER A CA 1
ATOM 673 C C . SER A 1 90 ? -3.731 -7.883 -13.742 1.00 94.00 90 SER A C 1
ATOM 675 O O . SER A 1 90 ? -4.591 -7.920 -14.621 1.00 94.00 90 SER A O 1
ATOM 677 N N . PRO A 1 91 ? -2.954 -6.796 -13.572 1.00 92.69 91 PRO A N 1
ATOM 678 C CA . PRO A 1 91 ? -3.162 -5.525 -14.279 1.00 92.69 91 PRO A CA 1
ATOM 679 C C . PRO A 1 91 ? -2.768 -5.508 -15.773 1.00 92.69 91 PRO A C 1
ATOM 681 O O . PRO A 1 91 ? -2.738 -4.438 -16.375 1.00 92.69 91 PRO A O 1
ATOM 684 N N . GLY A 1 92 ? -2.468 -6.649 -16.405 1.00 94.56 92 GLY A N 1
ATOM 685 C CA . GLY A 1 92 ? -2.009 -6.689 -17.801 1.00 94.56 92 GLY A CA 1
ATOM 686 C C . GLY A 1 92 ? -0.675 -5.948 -18.030 1.00 94.56 92 GLY A C 1
ATOM 687 O O . GLY A 1 92 ? 0.020 -5.602 -17.064 1.00 94.56 92 GLY A O 1
ATOM 688 N N . PRO A 1 93 ? -0.241 -5.762 -19.290 1.00 95.31 93 PRO A N 1
ATOM 689 C CA . PRO A 1 93 ? 0.971 -5.010 -19.618 1.00 95.31 93 PRO A CA 1
ATOM 690 C C . PRO A 1 93 ? 0.731 -3.492 -19.636 1.00 95.31 93 PRO A C 1
ATOM 692 O O . PRO A 1 93 ? -0.379 -3.016 -19.875 1.00 95.31 93 PRO A O 1
ATOM 695 N N . ILE A 1 94 ? 1.803 -2.723 -19.437 1.00 96.62 94 ILE A N 1
ATOM 696 C CA . ILE A 1 94 ? 1.779 -1.259 -19.549 1.00 96.62 94 ILE A CA 1
ATOM 697 C C . ILE A 1 94 ? 1.808 -0.861 -21.025 1.00 96.62 94 ILE A C 1
ATOM 699 O O . ILE A 1 94 ? 2.583 -1.405 -21.811 1.00 96.62 94 ILE A O 1
ATOM 703 N N . ARG A 1 95 ? 0.964 0.103 -21.398 1.00 97.31 95 ARG A N 1
ATOM 704 C CA . ARG A 1 95 ? 0.911 0.646 -22.761 1.00 97.31 95 ARG A CA 1
ATOM 705 C C . ARG A 1 95 ? 2.081 1.622 -22.992 1.00 97.31 95 ARG A C 1
ATOM 707 O O . ARG A 1 95 ? 2.423 2.361 -22.066 1.00 97.31 95 ARG A O 1
ATOM 714 N N . PRO A 1 96 ? 2.672 1.674 -24.200 1.00 96.19 96 PRO A N 1
ATOM 715 C CA . PRO A 1 96 ? 3.656 2.702 -24.546 1.00 96.19 96 PRO A CA 1
ATOM 716 C C . PRO A 1 96 ? 3.115 4.130 -24.331 1.00 96.19 96 PRO A C 1
ATOM 718 O O . PRO A 1 96 ? 1.907 4.336 -24.481 1.00 96.19 96 PRO A O 1
ATOM 721 N N . PRO A 1 97 ? 3.974 5.121 -24.009 1.00 94.81 97 PRO A N 1
ATOM 722 C CA . PRO A 1 97 ? 5.444 5.054 -23.965 1.00 94.81 97 PRO A CA 1
ATOM 723 C C . PRO A 1 97 ? 6.043 4.694 -22.588 1.00 94.81 97 PRO A C 1
ATOM 725 O O . PRO A 1 97 ? 7.260 4.665 -22.441 1.00 94.81 97 PRO A O 1
ATOM 728 N N . TYR A 1 98 ? 5.223 4.423 -21.569 1.00 94.94 98 TYR A N 1
ATOM 729 C CA . TYR A 1 98 ? 5.672 4.241 -20.176 1.00 94.94 98 TYR A CA 1
ATOM 730 C C . TYR A 1 98 ? 6.050 2.793 -19.827 1.00 94.94 98 TYR A C 1
ATOM 732 O O . TYR A 1 98 ? 5.994 2.379 -18.675 1.00 94.94 98 TYR A O 1
ATOM 740 N N . ASN A 1 99 ? 6.393 1.976 -20.816 1.00 94.25 99 ASN A N 1
ATOM 741 C CA . ASN A 1 99 ? 6.592 0.534 -20.664 1.00 94.25 99 ASN A CA 1
ATOM 742 C C . ASN A 1 99 ? 8.039 0.134 -20.316 1.00 94.25 99 ASN A C 1
ATOM 744 O O . ASN A 1 99 ? 8.402 -1.026 -20.488 1.00 94.25 99 ASN A O 1
ATOM 748 N N . VAL A 1 100 ? 8.850 1.077 -19.827 1.00 93.25 100 VAL A N 1
ATOM 749 C CA . VAL A 1 100 ? 10.234 0.854 -19.380 1.00 93.25 100 VAL A CA 1
ATOM 750 C C . VAL A 1 100 ? 10.357 1.249 -17.908 1.00 93.25 100 VAL A C 1
ATOM 752 O O . VAL A 1 100 ? 9.887 2.316 -17.505 1.00 93.25 100 VAL A O 1
ATOM 755 N N . LEU A 1 101 ? 10.978 0.376 -17.113 1.00 92.50 101 LEU A N 1
ATOM 756 C CA . LEU A 1 101 ? 11.255 0.562 -15.689 1.00 92.50 101 LEU A CA 1
ATOM 757 C C . LEU A 1 101 ? 12.672 0.045 -15.397 1.00 92.50 101 LEU A C 1
ATOM 759 O O . LEU A 1 101 ? 12.953 -1.100 -15.750 1.00 92.50 101 LEU A O 1
ATOM 763 N N . PRO A 1 102 ? 13.554 0.849 -14.779 1.00 91.50 102 PRO A N 1
ATOM 764 C CA . PRO A 1 102 ? 14.828 0.366 -14.253 1.00 91.50 102 PRO A CA 1
ATOM 765 C C . PRO A 1 102 ? 14.650 -0.798 -13.262 1.00 91.50 102 PRO A C 1
ATOM 767 O O . PRO A 1 102 ? 13.751 -0.773 -12.421 1.00 91.50 102 PRO A O 1
ATOM 770 N N . GLU A 1 103 ? 15.485 -1.833 -13.373 1.00 92.12 103 GLU A N 1
ATOM 771 C CA . GLU A 1 103 ? 15.307 -3.088 -12.623 1.00 92.12 103 GLU A CA 1
ATOM 772 C C . GLU A 1 103 ? 15.472 -2.908 -11.105 1.00 92.12 103 GLU A C 1
ATOM 774 O O . GLU A 1 103 ? 14.743 -3.513 -10.321 1.00 92.12 103 GLU A O 1
ATOM 779 N N . ASP A 1 104 ? 16.364 -2.009 -10.693 1.00 87.19 104 ASP A N 1
ATOM 780 C CA . ASP A 1 104 ? 16.582 -1.619 -9.297 1.00 87.19 104 ASP A CA 1
ATOM 781 C C . ASP A 1 104 ? 15.315 -1.027 -8.658 1.00 87.19 104 ASP A C 1
ATOM 783 O O . ASP A 1 104 ? 14.975 -1.332 -7.513 1.00 87.19 104 ASP A O 1
ATOM 787 N N . LEU A 1 105 ? 14.560 -0.236 -9.425 1.00 90.12 105 LEU A N 1
ATOM 788 C CA . LEU A 1 105 ? 13.259 0.281 -9.009 1.00 90.12 105 LEU A CA 1
ATOM 789 C C . LEU A 1 105 ? 12.185 -0.823 -9.001 1.00 90.12 105 LEU A C 1
ATOM 791 O O . LEU A 1 105 ? 11.303 -0.837 -8.136 1.00 90.12 105 LEU A O 1
ATOM 795 N N . ALA A 1 106 ? 12.257 -1.773 -9.939 1.00 94.00 106 ALA A N 1
ATOM 796 C CA . ALA A 1 106 ? 11.324 -2.896 -10.015 1.00 94.00 106 ALA A CA 1
ATOM 797 C C . ALA A 1 106 ? 11.447 -3.845 -8.811 1.00 94.00 106 ALA A C 1
ATOM 799 O O . ALA A 1 106 ? 10.422 -4.297 -8.291 1.00 94.00 106 ALA A O 1
ATOM 800 N N . ASP A 1 107 ? 12.666 -4.119 -8.335 1.00 94.75 107 ASP A N 1
ATOM 801 C CA . ASP A 1 107 ? 12.926 -4.972 -7.168 1.00 94.75 107 ASP A CA 1
ATOM 802 C C . ASP A 1 107 ? 12.206 -4.463 -5.912 1.00 94.75 107 ASP A C 1
ATOM 804 O O . ASP A 1 107 ? 11.506 -5.231 -5.239 1.00 94.75 107 ASP A O 1
ATOM 808 N N . GLY A 1 108 ? 12.298 -3.157 -5.641 1.00 94.31 108 GLY A N 1
ATOM 809 C CA . GLY A 1 108 ? 11.623 -2.522 -4.509 1.00 94.31 108 GLY A CA 1
ATOM 810 C C . GLY A 1 108 ? 10.097 -2.639 -4.580 1.00 94.31 108 GLY A C 1
ATOM 811 O O . GLY A 1 108 ? 9.443 -2.949 -3.576 1.00 94.31 108 GLY A O 1
ATOM 812 N N . ALA A 1 109 ? 9.519 -2.490 -5.777 1.00 95.62 109 ALA A N 1
ATOM 813 C CA . ALA A 1 109 ? 8.086 -2.678 -6.001 1.00 95.62 109 ALA A CA 1
ATOM 814 C C . ALA A 1 109 ? 7.651 -4.146 -5.845 1.00 95.62 109 ALA A C 1
ATOM 816 O O . ALA A 1 109 ? 6.597 -4.420 -5.264 1.00 95.62 109 ALA A O 1
ATOM 817 N N . ARG A 1 110 ? 8.460 -5.104 -6.317 1.00 97.69 110 ARG A N 1
ATOM 818 C CA . ARG A 1 110 ? 8.190 -6.541 -6.146 1.00 97.69 110 ARG A CA 1
ATOM 819 C C . ARG A 1 110 ? 8.227 -6.947 -4.673 1.00 97.69 110 ARG A C 1
ATOM 821 O O . ARG A 1 110 ? 7.352 -7.683 -4.221 1.00 97.69 110 ARG A O 1
ATOM 828 N N . GLU A 1 111 ? 9.209 -6.463 -3.917 1.00 97.62 111 GLU A N 1
ATOM 829 C CA . GLU A 1 111 ? 9.294 -6.683 -2.468 1.00 97.62 111 GLU A CA 1
ATOM 830 C C . GLU A 1 111 ? 8.070 -6.116 -1.737 1.00 97.62 111 GLU A C 1
ATOM 832 O O . GLU A 1 111 ? 7.430 -6.845 -0.978 1.00 97.62 111 GLU A O 1
ATOM 837 N N . CYS A 1 112 ? 7.673 -4.879 -2.049 1.00 97.31 112 CYS A N 1
ATOM 838 C CA . CYS A 1 112 ? 6.459 -4.259 -1.512 1.00 97.31 112 CYS A CA 1
ATOM 839 C C . CYS A 1 112 ? 5.211 -5.120 -1.778 1.00 97.31 112 CYS A C 1
ATOM 841 O O . CYS A 1 112 ? 4.456 -5.429 -0.855 1.00 97.31 112 CYS A O 1
ATOM 843 N N . GLY A 1 113 ? 5.031 -5.590 -3.018 1.00 98.12 113 GLY A N 1
ATOM 844 C CA . GLY A 1 113 ? 3.915 -6.469 -3.380 1.00 98.12 113 GLY A CA 1
ATOM 845 C C . GLY A 1 113 ? 3.897 -7.785 -2.593 1.00 98.12 113 GLY A C 1
ATOM 846 O O . GLY A 1 113 ? 2.842 -8.200 -2.112 1.00 98.12 113 GLY A O 1
ATOM 847 N N . ARG A 1 114 ? 5.063 -8.420 -2.397 1.00 98.62 114 ARG A N 1
ATOM 848 C CA . ARG A 1 114 ? 5.187 -9.652 -1.595 1.00 98.62 114 ARG A CA 1
ATOM 849 C C . ARG A 1 114 ? 4.842 -9.413 -0.124 1.00 98.62 114 ARG A C 1
ATOM 851 O O . ARG A 1 114 ? 4.058 -10.173 0.438 1.00 98.62 114 ARG A O 1
ATOM 858 N N . ARG A 1 115 ? 5.357 -8.339 0.486 1.00 98.38 115 ARG A N 1
ATOM 859 C CA . ARG A 1 115 ? 5.039 -7.972 1.879 1.00 98.38 115 ARG A CA 1
ATOM 860 C C . ARG A 1 115 ? 3.55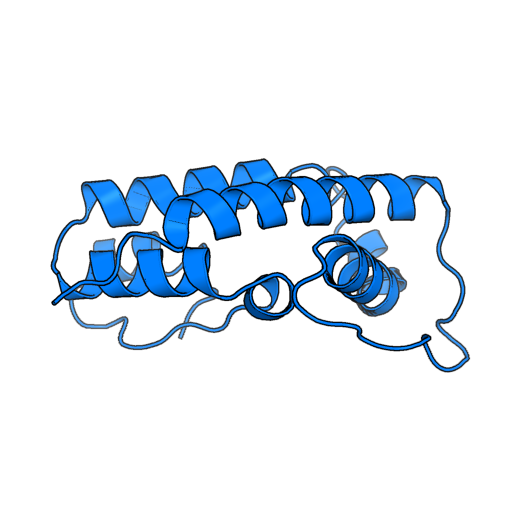4 -7.660 2.060 1.00 98.38 115 ARG A C 1
ATOM 862 O O . ARG A 1 115 ? 2.945 -8.110 3.030 1.00 98.38 115 ARG A O 1
ATOM 869 N N . TRP A 1 116 ? 2.945 -6.945 1.112 1.00 98.31 116 TRP A N 1
ATOM 870 C CA . TRP A 1 116 ? 1.513 -6.648 1.162 1.00 98.31 116 TRP A CA 1
ATOM 871 C C . TRP A 1 116 ? 0.652 -7.912 1.072 1.00 98.31 116 TRP A C 1
ATOM 873 O O . TRP A 1 116 ? -0.337 -8.032 1.793 1.00 98.31 116 TRP A O 1
ATOM 883 N N . ALA A 1 117 ? 1.036 -8.888 0.244 1.00 98.19 117 ALA A N 1
ATOM 884 C CA . ALA A 1 117 ? 0.327 -10.165 0.156 1.00 98.19 117 ALA A CA 1
ATOM 885 C C . ALA A 1 117 ? 0.300 -10.920 1.503 1.00 98.19 117 ALA A C 1
ATOM 887 O O . ALA A 1 117 ? -0.706 -11.553 1.833 1.00 98.19 117 ALA A O 1
ATOM 888 N N . GLU A 1 118 ? 1.352 -10.810 2.322 1.00 98.12 118 GLU A N 1
ATOM 889 C CA . GLU A 1 118 ? 1.353 -11.359 3.685 1.00 98.12 118 GLU A CA 1
ATOM 890 C C . GLU A 1 118 ? 0.392 -10.607 4.618 1.00 98.12 118 GLU A C 1
ATOM 892 O O . GLU A 1 118 ? -0.348 -11.242 5.376 1.00 98.12 118 GLU A O 1
ATOM 897 N N . LEU A 1 119 ? 0.302 -9.274 4.515 1.00 97.38 119 LEU A N 1
ATOM 898 C CA . LEU A 1 119 ? -0.716 -8.503 5.245 1.00 97.38 119 LEU A CA 1
ATOM 899 C C . LEU A 1 119 ? -2.132 -8.919 4.833 1.00 97.38 119 LEU A C 1
ATOM 901 O O . LEU A 1 119 ? -3.000 -9.119 5.682 1.00 97.38 119 LEU A O 1
ATOM 905 N N . VAL A 1 120 ? -2.371 -9.114 3.537 1.00 97.81 120 VAL A N 1
ATOM 906 C CA . VAL A 1 120 ? -3.661 -9.592 3.029 1.00 97.81 120 VAL A CA 1
ATOM 907 C C . VAL A 1 120 ? -4.044 -10.921 3.674 1.00 97.81 120 VAL A C 1
ATOM 909 O O . VAL A 1 120 ? -5.177 -11.058 4.138 1.00 97.81 120 VAL A O 1
ATOM 912 N N . LYS A 1 121 ? -3.116 -11.881 3.775 1.00 97.00 121 LYS A N 1
ATOM 913 C CA . LYS A 1 121 ? -3.353 -13.154 4.479 1.00 97.00 121 LYS A CA 1
ATOM 914 C C . LYS A 1 121 ? -3.659 -12.928 5.961 1.00 97.00 121 LYS A C 1
ATOM 916 O O . LYS A 1 121 ? -4.641 -13.480 6.457 1.00 97.00 121 LYS A O 1
ATOM 921 N N . LYS A 1 122 ? -2.878 -12.078 6.641 1.00 96.12 122 LYS A N 1
ATOM 922 C CA . LYS A 1 122 ? -3.065 -11.726 8.060 1.00 96.12 122 LYS A CA 1
ATOM 923 C C . LYS A 1 122 ? -4.465 -11.173 8.343 1.00 96.12 122 LYS A C 1
ATOM 925 O O . LYS A 1 122 ? -5.078 -11.536 9.346 1.00 96.12 122 LYS A O 1
ATOM 930 N N . PHE A 1 123 ? -4.987 -10.316 7.466 1.00 94.56 123 PHE A N 1
ATOM 931 C CA . PHE A 1 123 ? -6.268 -9.634 7.672 1.00 94.56 123 PHE A CA 1
ATOM 932 C C . PHE A 1 123 ? -7.477 -10.340 7.031 1.00 94.56 123 PHE A C 1
ATOM 934 O O . PHE A 1 123 ? -8.611 -10.016 7.375 1.00 94.56 123 PHE A O 1
ATOM 941 N N . ARG A 1 124 ? -7.280 -11.359 6.179 1.00 85.69 124 ARG A N 1
ATOM 942 C CA . ARG A 1 124 ? -8.363 -12.120 5.515 1.00 85.69 124 ARG A CA 1
ATOM 943 C C . ARG A 1 124 ? -9.297 -12.864 6.487 1.00 85.69 124 ARG A C 1
ATOM 945 O O . ARG A 1 124 ? -10.447 -13.101 6.139 1.00 85.69 124 ARG A O 1
ATOM 952 N N . GLY A 1 125 ? -8.829 -13.227 7.684 1.00 65.56 125 GLY A N 1
ATOM 953 C CA . GLY A 1 125 ? -9.589 -14.019 8.667 1.00 65.56 125 GLY A CA 1
ATOM 954 C C . GLY A 1 125 ? -10.369 -13.226 9.723 1.00 65.56 125 GLY A C 1
ATOM 955 O O . GLY A 1 125 ? -11.035 -13.830 10.557 1.00 65.56 125 GLY A O 1
ATOM 956 N N . ARG A 1 126 ? -10.292 -11.890 9.731 1.00 58.94 126 ARG A N 1
ATOM 957 C CA . ARG A 1 126 ? -10.985 -11.044 10.718 1.00 58.94 126 ARG A CA 1
ATOM 958 C C . ARG A 1 126 ? -12.202 -10.374 10.082 1.00 58.94 126 ARG A C 1
ATOM 960 O O . ARG A 1 126 ? -12.212 -9.162 9.916 1.00 58.94 126 ARG A O 1
ATOM 967 N N . GLN A 1 127 ? -13.218 -11.156 9.717 1.00 44.84 127 GLN A N 1
ATOM 968 C CA . GLN A 1 127 ? -14.540 -10.576 9.475 1.00 44.84 127 GLN A CA 1
ATOM 969 C C . GLN A 1 127 ? -15.193 -10.253 10.819 1.00 44.84 127 GLN A C 1
ATOM 971 O O . GLN A 1 127 ? -15.369 -11.130 11.665 1.00 44.84 127 GLN A O 1
ATOM 976 N N . VAL A 1 128 ? -15.512 -8.976 11.005 1.00 46.38 128 VAL A N 1
ATOM 977 C CA . VAL A 1 128 ? -16.436 -8.505 12.034 1.00 46.38 128 VAL A CA 1
ATOM 978 C C . VAL A 1 128 ? -17.817 -9.066 11.671 1.00 46.38 128 VAL A C 1
ATOM 980 O O . VAL A 1 128 ? -18.263 -8.905 10.535 1.00 46.38 128 VAL A O 1
ATOM 983 N N . ARG A 1 129 ? -18.423 -9.814 12.599 1.00 34.09 129 ARG A N 1
ATOM 984 C CA . ARG A 1 129 ? -19.855 -10.135 12.571 1.00 34.09 129 ARG A CA 1
ATOM 985 C C . ARG A 1 129 ? -20.652 -8.920 13.011 1.00 34.09 129 ARG A C 1
ATOM 987 O O . ARG A 1 129 ? -20.167 -8.247 13.947 1.00 34.09 129 ARG A O 1
#

Foldseek 3Di:
DEALLCQLVVCVVPPPPRPDHDYLLCLLPCLLSVQLNVCSVVVVSVSNNVSSVLLCVLLVLQADPPCVVVCVLLVVVLSQLLSCLSPPDNPDADDPDNRDDDVSNSVSSNSSSVSSNVVNVVRVPDDDD

Radius of gyration: 15.4 Å; chains: 1; bounding box: 36×29×44 Å

InterPro domains:
  IPR013785 Aldolase-type TIM barrel [G3DSA:3.20.20.70] (3-115)